Protein AF-A0A967IDU9-F1 (afdb_monomer_lite)

Secondary structure (DSSP, 8-state):
------HHHHHHHHHHHHHHHHTTPBEEEEEE-HHHHHHHHHHTT-HHHHHHHHHS-S-PPEEEEEETTEEEE------SBGGGG-S-------

pLDDT: mean 93.25, std 6.38, range [55.22, 98.0]

Sequence (94 aa):
YDPGFSPEDLEAIEAEMAKIVEEALPVSRTVKGREEAIAMFRDMGEEYKAQIIEDIPGDEELSLYGQGDWIDLCRGPHVPNTSHLGAFKLTKLS

Radius of gyration: 15.63 Å; chains: 1; bounding box: 34×30×35 Å

Structure (mmCIF, N/CA/C/O backbone):
data_AF-A0A967IDU9-F1
#
_entry.id   AF-A0A967IDU9-F1
#
loop_
_atom_site.group_PDB
_atom_site.id
_atom_site.type_symbol
_atom_site.label_atom_id
_atom_site.label_alt_id
_atom_site.label_comp_id
_atom_site.label_asym_id
_atom_site.label_entity_id
_atom_site.label_seq_id
_atom_site.pdbx_PDB_ins_code
_atom_site.Cartn_x
_atom_site.Cartn_y
_atom_site.Cartn_z
_atom_site.occupancy
_atom_site.B_iso_or_equiv
_atom_site.auth_seq_id
_atom_site.auth_comp_id
_atom_site.auth_asym_id
_atom_site.auth_atom_id
_atom_site.pdbx_PDB_model_num
ATOM 1 N N . TYR A 1 1 ? -16.827 17.018 -9.214 1.00 55.22 1 TYR A N 1
ATOM 2 C CA . TYR A 1 1 ? -16.296 15.786 -8.620 1.00 55.22 1 TYR A CA 1
ATOM 3 C C . TYR A 1 1 ? -17.430 15.140 -7.856 1.00 55.22 1 TYR A C 1
ATOM 5 O O . TYR A 1 1 ? -18.187 15.881 -7.233 1.00 55.22 1 TYR A O 1
ATOM 13 N N . ASP A 1 2 ? -17.568 13.814 -7.958 1.00 60.44 2 ASP A N 1
ATOM 14 C CA . ASP A 1 2 ? -18.251 13.008 -6.930 1.00 60.44 2 ASP A CA 1
ATOM 15 C C . ASP A 1 2 ? -17.774 13.475 -5.543 1.00 60.44 2 ASP A C 1
ATOM 17 O O . ASP A 1 2 ? -16.661 14.019 -5.466 1.00 60.44 2 ASP A O 1
ATOM 21 N N . PRO A 1 3 ? -18.567 13.350 -4.464 1.00 76.75 3 PRO A N 1
ATOM 22 C CA . PRO A 1 3 ? -18.073 13.729 -3.151 1.00 76.75 3 PRO A CA 1
ATOM 23 C C . PRO A 1 3 ? -16.770 12.957 -2.926 1.00 76.75 3 PRO A C 1
ATOM 25 O O . PRO A 1 3 ? -16.744 11.731 -3.006 1.00 76.75 3 PRO A O 1
ATOM 28 N N . GLY A 1 4 ? -15.661 13.689 -2.774 1.00 87.12 4 GLY A N 1
ATOM 29 C CA . GLY A 1 4 ? -14.396 13.080 -2.385 1.00 87.12 4 GLY A CA 1
ATOM 30 C C . GLY A 1 4 ? -14.555 12.407 -1.024 1.00 87.12 4 GLY A C 1
ATOM 31 O O . GLY A 1 4 ? -15.618 12.495 -0.408 1.00 87.12 4 GLY A O 1
ATOM 32 N N . PHE A 1 5 ? -13.493 11.776 -0.531 1.00 91.94 5 PHE A N 1
ATOM 33 C CA . PHE A 1 5 ? -13.535 11.180 0.800 1.00 91.94 5 PHE A CA 1
ATOM 34 C C . PHE A 1 5 ? -14.045 12.176 1.851 1.00 91.94 5 PHE A C 1
ATOM 36 O O . PHE A 1 5 ? -13.741 13.373 1.802 1.00 91.94 5 PHE A O 1
ATOM 43 N N . SER A 1 6 ? -14.823 11.672 2.800 1.00 92.50 6 SER A N 1
ATOM 44 C CA . SER A 1 6 ? -15.278 12.409 3.970 1.00 92.50 6 SER A CA 1
ATOM 45 C C . SER A 1 6 ? -14.503 11.979 5.226 1.00 92.50 6 SER A C 1
ATOM 47 O O . SER A 1 6 ? -13.771 10.984 5.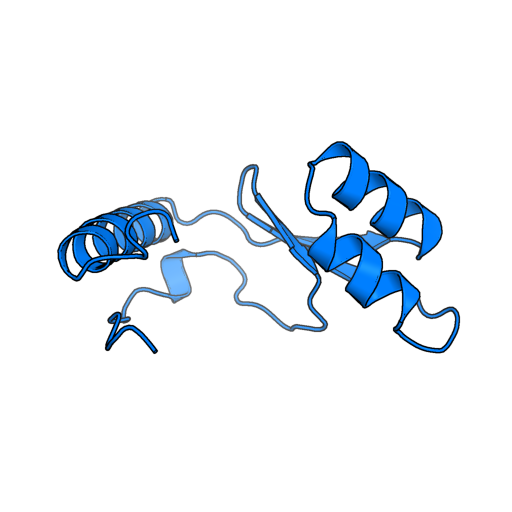213 1.00 92.50 6 SER A O 1
ATOM 49 N N . PRO A 1 7 ? -14.621 12.718 6.344 1.00 92.56 7 PRO A N 1
ATOM 50 C CA . PRO A 1 7 ? -14.099 12.261 7.630 1.00 92.56 7 PRO A CA 1
ATOM 51 C C . PRO A 1 7 ? -14.660 10.895 8.058 1.00 92.56 7 PRO A C 1
ATOM 53 O O . PRO A 1 7 ? -13.928 10.092 8.629 1.00 92.56 7 PRO A O 1
ATOM 56 N N . GLU A 1 8 ? -15.924 10.607 7.746 1.00 93.56 8 GLU A N 1
ATOM 57 C CA . GLU A 1 8 ? -16.570 9.325 8.045 1.00 93.56 8 GLU A CA 1
ATOM 58 C C . GLU A 1 8 ? -15.966 8.170 7.230 1.00 93.56 8 GLU A C 1
ATOM 60 O O . GLU A 1 8 ? -15.790 7.073 7.763 1.00 93.56 8 GLU A O 1
ATOM 65 N N . ASP A 1 9 ? -15.572 8.414 5.973 1.00 95.25 9 ASP A N 1
ATOM 66 C CA . ASP A 1 9 ? -14.846 7.415 5.180 1.00 95.25 9 ASP A CA 1
ATOM 67 C C . ASP A 1 9 ? -13.498 7.074 5.822 1.00 95.25 9 ASP A C 1
ATOM 69 O O . ASP A 1 9 ? -13.110 5.908 5.862 1.00 95.25 9 ASP A O 1
ATOM 73 N N . LEU A 1 10 ? -12.789 8.065 6.379 1.00 95.56 10 LEU A N 1
ATOM 74 C CA . LEU A 1 10 ? -11.541 7.808 7.101 1.00 95.56 10 LEU A CA 1
ATOM 75 C C . LEU A 1 10 ? -11.762 6.932 8.340 1.00 95.56 10 LEU A C 1
ATOM 77 O O . LEU A 1 10 ? -10.947 6.051 8.601 1.00 95.56 10 LEU A O 1
ATOM 81 N N . GLU A 1 11 ? -12.848 7.132 9.089 1.00 96.06 11 GLU A N 1
ATOM 82 C CA . GLU A 1 11 ? -13.177 6.269 10.232 1.00 96.06 11 GLU A CA 1
ATOM 83 C C . GLU A 1 11 ? -13.467 4.828 9.790 1.00 96.06 11 GLU A C 1
ATOM 85 O O . GLU A 1 11 ? -12.982 3.880 10.412 1.00 96.06 11 GLU A O 1
ATOM 90 N N . ALA A 1 12 ? -14.203 4.652 8.687 1.00 97.44 12 ALA A N 1
ATOM 91 C CA . ALA A 1 12 ? -14.491 3.336 8.123 1.00 97.44 12 ALA A CA 1
ATOM 92 C C . ALA A 1 12 ? -13.221 2.632 7.613 1.00 97.44 12 ALA A C 1
ATOM 94 O O . ALA A 1 12 ? -13.022 1.447 7.886 1.00 97.44 12 ALA A O 1
ATOM 95 N N . ILE A 1 13 ? -12.340 3.363 6.923 1.00 97.31 13 ILE A N 1
ATOM 96 C CA . ILE A 1 13 ? -11.056 2.848 6.432 1.00 97.31 13 ILE A CA 1
ATOM 97 C C . ILE A 1 13 ? -10.152 2.464 7.607 1.00 97.31 13 ILE A C 1
ATOM 99 O O . ILE A 1 13 ? -9.589 1.374 7.605 1.00 97.31 13 ILE A O 1
ATOM 103 N N . GLU A 1 14 ? -10.032 3.312 8.634 1.00 97.62 14 GLU A N 1
ATOM 104 C CA . GLU A 1 14 ? -9.207 3.018 9.812 1.00 97.62 14 GLU A CA 1
ATOM 105 C C . GLU A 1 14 ? -9.703 1.769 10.556 1.00 97.62 14 GLU A C 1
ATOM 107 O O . GLU A 1 14 ? -8.897 0.927 10.959 1.00 97.62 14 GLU A O 1
ATOM 112 N N . ALA A 1 15 ? -11.024 1.608 10.686 1.00 98.00 15 ALA A N 1
ATOM 113 C CA . ALA A 1 15 ? -11.616 0.416 11.281 1.00 98.00 15 ALA A CA 1
ATOM 114 C C . ALA A 1 15 ? -11.317 -0.851 10.463 1.00 98.00 15 ALA A C 1
ATOM 116 O O . ALA A 1 15 ? -11.029 -1.897 11.043 1.00 98.00 15 ALA A O 1
ATOM 117 N N . GLU A 1 16 ? -11.358 -0.773 9.131 1.00 97.50 16 GLU A N 1
ATOM 118 C CA . GLU A 1 16 ? -11.023 -1.905 8.263 1.00 97.50 16 GLU A CA 1
ATOM 119 C C . GLU A 1 16 ? -9.530 -2.250 8.316 1.00 97.50 16 GLU A C 1
ATOM 121 O O . GLU A 1 16 ? -9.167 -3.417 8.460 1.00 97.50 16 GLU A O 1
ATOM 126 N N . MET A 1 17 ? -8.655 -1.240 8.320 1.00 97.56 17 MET A N 1
ATOM 127 C CA . MET A 1 17 ? -7.218 -1.430 8.532 1.00 97.56 17 MET A CA 1
ATOM 128 C C . MET A 1 17 ? -6.943 -2.161 9.852 1.00 97.56 17 MET A C 1
ATOM 130 O O . MET A 1 17 ? -6.103 -3.058 9.889 1.00 97.56 17 MET A O 1
ATOM 134 N N . ALA A 1 18 ? -7.665 -1.825 10.928 1.00 97.75 18 ALA A N 1
ATOM 135 C CA . ALA A 1 18 ? -7.482 -2.465 12.229 1.00 97.75 18 ALA A CA 1
ATOM 136 C C . ALA A 1 18 ? -7.895 -3.944 12.202 1.00 97.75 18 ALA A C 1
ATOM 138 O O . ALA A 1 18 ? -7.189 -4.779 12.760 1.00 97.75 18 ALA A O 1
ATOM 139 N N . LYS A 1 19 ? -8.981 -4.298 11.498 1.00 97.56 19 LYS A N 1
ATOM 140 C CA . LYS A 1 19 ? -9.370 -5.708 11.312 1.00 97.56 19 LYS A CA 1
ATOM 141 C C . LYS A 1 19 ? -8.281 -6.503 10.591 1.00 97.56 19 LYS A C 1
ATOM 143 O O . LYS A 1 19 ? -7.910 -7.575 11.053 1.00 97.56 19 LYS A O 1
ATOM 148 N N . ILE A 1 20 ? -7.713 -5.947 9.520 1.00 97.25 20 ILE A N 1
ATOM 149 C CA . ILE A 1 20 ? -6.643 -6.593 8.740 1.00 97.25 20 ILE A CA 1
ATOM 150 C C . ILE A 1 20 ? -5.372 -6.812 9.582 1.00 97.25 20 ILE A C 1
ATOM 152 O O . ILE A 1 20 ? -4.646 -7.792 9.390 1.00 97.25 20 ILE A O 1
ATOM 156 N N . VAL A 1 21 ? -5.075 -5.913 10.524 1.00 97.50 21 VAL A N 1
ATOM 157 C CA . VAL A 1 21 ? -3.966 -6.093 11.476 1.00 97.50 21 VAL A CA 1
ATOM 158 C C . VAL A 1 21 ? -4.205 -7.308 12.377 1.00 97.50 21 VAL A C 1
ATOM 160 O O . VAL A 1 21 ? -3.289 -8.113 12.552 1.00 97.50 21 VAL A O 1
ATOM 163 N N . GLU A 1 22 ? -5.425 -7.479 12.891 1.00 97.38 22 GLU A N 1
ATOM 164 C CA . GLU A 1 22 ? -5.800 -8.622 13.740 1.00 97.38 22 GLU A CA 1
ATOM 165 C C . GLU A 1 22 ? -5.786 -9.962 12.984 1.00 97.38 22 GLU A C 1
ATOM 167 O O . GLU A 1 22 ? -5.523 -11.007 13.579 1.00 97.38 22 GLU A O 1
ATOM 172 N N . GLU A 1 23 ? -6.002 -9.953 11.666 1.00 97.19 23 GLU A N 1
ATOM 173 C CA . GLU A 1 23 ? -5.893 -11.151 10.818 1.00 97.19 23 GLU A CA 1
ATOM 174 C C . GLU A 1 23 ? -4.454 -11.670 10.662 1.00 97.19 23 GLU A C 1
ATOM 176 O O . GLU A 1 23 ? -4.255 -12.815 10.251 1.00 97.19 23 GLU A O 1
ATOM 181 N N . ALA A 1 24 ? -3.444 -10.855 10.993 1.00 97.19 24 ALA A N 1
ATOM 182 C CA . ALA A 1 24 ? -2.024 -11.206 10.912 1.00 97.19 24 ALA A CA 1
ATOM 183 C C . ALA A 1 24 ? -1.602 -11.792 9.544 1.00 97.19 24 ALA A C 1
ATOM 185 O O . ALA A 1 24 ? -0.785 -12.717 9.472 1.00 97.19 24 ALA A O 1
ATOM 186 N N . LEU A 1 25 ? -2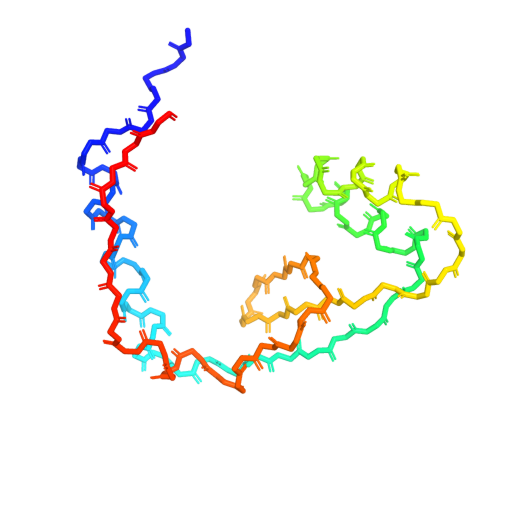.143 -11.241 8.452 1.00 97.62 25 LEU A N 1
ATOM 187 C CA . LEU A 1 25 ? -1.898 -11.711 7.090 1.00 97.62 25 LEU A CA 1
ATOM 188 C C . LEU A 1 25 ? -0.400 -11.663 6.748 1.00 97.62 25 LEU A C 1
ATOM 190 O O . LEU A 1 25 ? 0.244 -10.630 6.968 1.00 97.62 25 LEU A O 1
ATOM 194 N N . PRO A 1 26 ? 0.176 -12.744 6.189 1.00 97.75 26 PRO A N 1
ATOM 195 C CA . PRO A 1 26 ? 1.568 -12.748 5.767 1.00 97.75 26 PRO A CA 1
ATOM 196 C C . PRO A 1 26 ? 1.768 -11.790 4.592 1.00 97.75 26 PRO A C 1
ATOM 198 O O . PRO A 1 26 ? 0.990 -11.794 3.637 1.00 97.75 26 PRO A O 1
ATOM 201 N N . VAL A 1 27 ? 2.848 -11.013 4.639 1.00 97.88 27 VAL A N 1
ATOM 202 C CA . VAL A 1 27 ? 3.264 -10.170 3.518 1.00 97.88 27 VAL A CA 1
ATOM 203 C C . VAL A 1 27 ? 4.314 -10.930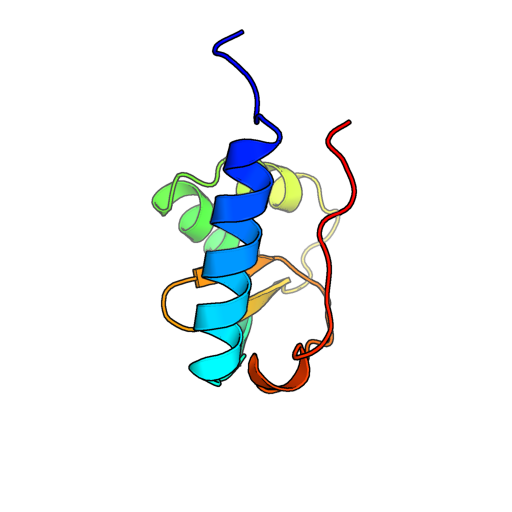 2.718 1.00 97.88 27 VAL A C 1
ATOM 205 O O . VAL A 1 27 ? 5.374 -11.288 3.235 1.00 97.88 27 VAL A O 1
ATOM 20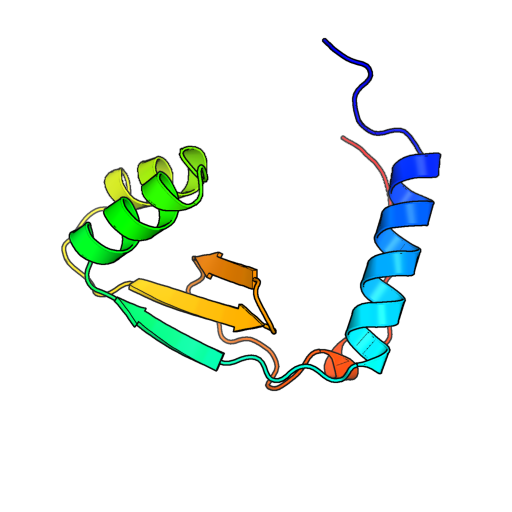8 N N . SER A 1 28 ? 4.030 -11.181 1.443 1.00 96.31 28 SER A N 1
ATOM 209 C CA . SER A 1 28 ? 4.929 -11.916 0.551 1.00 96.31 28 SER A CA 1
ATOM 210 C C . SER A 1 28 ? 5.538 -10.995 -0.498 1.00 96.31 28 SER A C 1
ATOM 212 O O . SER A 1 28 ? 4.853 -10.159 -1.083 1.00 96.31 28 SER A O 1
ATOM 214 N N . ARG A 1 29 ? 6.844 -11.151 -0.739 1.00 96.25 29 ARG A N 1
ATOM 215 C CA . ARG A 1 29 ? 7.549 -10.459 -1.820 1.00 96.25 29 ARG A CA 1
ATOM 216 C C . ARG A 1 29 ? 7.601 -11.365 -3.039 1.00 96.25 29 ARG A C 1
ATOM 218 O O . ARG A 1 29 ? 8.144 -12.465 -2.963 1.00 96.25 29 ARG A O 1
ATOM 225 N N . THR A 1 30 ? 7.114 -10.869 -4.166 1.00 94.75 30 THR A N 1
ATOM 226 C CA . THR A 1 30 ? 7.308 -11.491 -5.478 1.00 94.75 30 THR A CA 1
ATOM 227 C C . THR A 1 30 ? 8.093 -10.552 -6.382 1.00 94.75 30 THR A C 1
ATOM 229 O O . THR A 1 30 ? 8.180 -9.350 -6.129 1.00 94.75 30 THR A O 1
ATOM 232 N N . VAL A 1 31 ? 8.738 -11.115 -7.396 1.00 95.00 31 VAL A N 1
ATOM 233 C CA . VAL A 1 31 ? 9.494 -10.364 -8.397 1.00 95.00 31 VAL A CA 1
ATOM 234 C C . VAL A 1 31 ? 8.897 -10.703 -9.752 1.00 95.00 31 VAL A C 1
ATOM 236 O O . VAL A 1 31 ? 8.652 -11.878 -10.028 1.00 95.00 31 VAL A O 1
ATOM 239 N N . LYS A 1 32 ? 8.608 -9.678 -10.553 1.00 93.25 32 LYS A N 1
ATOM 240 C CA . LYS A 1 32 ? 8.037 -9.823 -11.892 1.00 93.25 32 LYS A CA 1
ATOM 241 C C . LYS A 1 32 ? 8.817 -9.004 -12.905 1.00 93.25 32 LYS A C 1
ATOM 243 O O . LYS A 1 32 ? 9.359 -7.941 -12.588 1.00 93.25 32 LYS A O 1
ATOM 248 N N . GLY A 1 33 ? 8.821 -9.495 -14.141 1.00 94.25 33 GLY A N 1
ATOM 249 C CA . GLY A 1 33 ? 9.265 -8.708 -15.282 1.00 94.25 33 GLY A CA 1
ATOM 250 C C . GLY A 1 33 ? 8.334 -7.517 -15.511 1.00 94.25 33 GLY A C 1
ATOM 251 O O . GLY A 1 33 ? 7.155 -7.549 -15.159 1.00 94.25 33 GLY A O 1
ATOM 252 N N . ARG A 1 34 ? 8.863 -6.463 -16.130 1.00 92.94 34 ARG A N 1
ATOM 253 C CA . ARG A 1 34 ? 8.134 -5.221 -16.422 1.00 92.94 34 ARG A CA 1
ATOM 254 C C . ARG A 1 34 ? 6.830 -5.456 -17.188 1.00 92.94 34 ARG A C 1
ATOM 256 O O . ARG A 1 34 ? 5.777 -5.024 -16.735 1.00 92.94 34 ARG A O 1
ATOM 263 N N . GLU A 1 35 ? 6.895 -6.158 -18.319 1.00 93.38 35 GLU A N 1
ATOM 264 C CA . GLU A 1 35 ? 5.719 -6.425 -19.162 1.00 93.38 35 GLU A CA 1
ATOM 265 C C . GLU A 1 35 ? 4.661 -7.256 -18.426 1.00 93.38 35 GLU A C 1
ATOM 267 O O . GLU A 1 35 ? 3.470 -6.965 -18.512 1.00 93.38 35 GLU A O 1
ATOM 272 N N . GLU A 1 36 ? 5.101 -8.245 -17.642 1.00 94.25 36 GLU A N 1
ATOM 273 C CA . GLU A 1 36 ? 4.217 -9.080 -16.826 1.00 94.25 36 GLU A CA 1
ATOM 274 C C . GLU A 1 36 ? 3.510 -8.253 -15.742 1.00 94.25 36 GLU A C 1
ATOM 276 O O . GLU A 1 36 ? 2.304 -8.390 -15.548 1.00 94.25 36 GLU A O 1
ATOM 281 N N . ALA A 1 37 ? 4.237 -7.366 -15.056 1.00 94.00 37 ALA A N 1
ATOM 282 C CA . ALA A 1 37 ? 3.667 -6.496 -14.032 1.00 94.00 37 ALA A CA 1
ATOM 283 C C . ALA A 1 37 ? 2.676 -5.478 -14.625 1.00 94.00 37 ALA A C 1
ATOM 285 O O . ALA A 1 37 ? 1.624 -5.246 -14.032 1.00 94.00 37 ALA A O 1
ATOM 286 N N . ILE A 1 38 ? 2.975 -4.912 -15.802 1.00 94.44 38 ILE A N 1
ATOM 287 C CA . ILE A 1 38 ? 2.065 -4.009 -16.525 1.00 94.44 38 ILE A CA 1
ATOM 288 C C . ILE A 1 38 ? 0.767 -4.736 -16.886 1.00 94.44 38 ILE A C 1
ATOM 290 O O . ILE A 1 38 ? -0.313 -4.225 -16.595 1.00 94.44 38 ILE A O 1
ATOM 294 N N . ALA A 1 39 ? 0.862 -5.922 -17.498 1.00 95.81 39 ALA A N 1
ATOM 295 C CA . ALA A 1 39 ? -0.310 -6.712 -17.869 1.00 95.81 39 ALA A CA 1
ATOM 296 C C . ALA A 1 39 ? -1.154 -7.069 -16.637 1.00 95.81 39 ALA A C 1
ATOM 298 O O . ALA A 1 39 ? -2.358 -6.841 -16.634 1.00 95.81 39 ALA A O 1
ATOM 299 N N . MET A 1 40 ? -0.509 -7.518 -15.556 1.00 94.94 40 MET A N 1
ATOM 300 C CA . MET A 1 40 ? -1.179 -7.854 -14.299 1.00 94.94 40 MET A CA 1
ATOM 301 C C . MET A 1 40 ? -1.962 -6.667 -13.718 1.00 94.94 40 MET A C 1
ATOM 303 O O . MET A 1 40 ? -3.131 -6.823 -13.378 1.00 94.94 40 MET A O 1
ATOM 307 N N . PHE A 1 41 ? -1.352 -5.479 -13.608 1.00 95.62 41 PHE A N 1
ATOM 308 C CA . PHE A 1 41 ? -2.055 -4.313 -13.061 1.00 95.62 41 PHE A CA 1
ATOM 309 C C . PHE A 1 41 ? -3.178 -3.819 -13.982 1.00 95.62 41 PHE A C 1
ATOM 311 O O . PHE A 1 41 ? -4.230 -3.435 -13.479 1.00 95.62 41 PHE A O 1
ATOM 318 N N . ARG A 1 42 ? -3.018 -3.896 -15.309 1.00 95.62 42 ARG A N 1
ATOM 319 C CA . ARG A 1 42 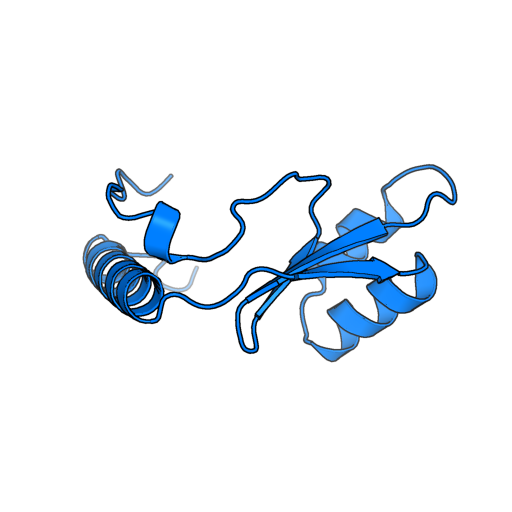? -4.105 -3.591 -16.258 1.00 95.62 42 ARG A CA 1
ATOM 320 C C . ARG A 1 42 ? -5.280 -4.556 -16.127 1.00 95.62 42 ARG A C 1
ATOM 322 O O . ARG A 1 42 ? -6.420 -4.112 -16.047 1.00 95.62 42 ARG A O 1
ATOM 329 N N . ASP A 1 43 ? -5.009 -5.854 -16.019 1.00 95.81 43 ASP A N 1
ATOM 330 C CA . ASP A 1 43 ? -6.047 -6.876 -15.836 1.00 95.81 43 ASP A CA 1
ATOM 331 C C . ASP A 1 43 ? -6.807 -6.699 -14.508 1.00 95.81 43 ASP A C 1
ATOM 333 O O . ASP A 1 43 ? -7.990 -7.029 -14.413 1.00 95.81 43 ASP A O 1
ATOM 337 N N . MET A 1 44 ? -6.152 -6.125 -13.492 1.00 94.25 44 MET A N 1
ATOM 338 C CA . MET A 1 44 ? -6.768 -5.737 -12.217 1.00 94.25 44 MET A CA 1
ATOM 339 C C . MET A 1 44 ? -7.533 -4.399 -12.272 1.00 94.25 44 MET A C 1
ATOM 341 O O . MET A 1 44 ? -8.202 -4.049 -11.302 1.00 94.25 44 MET A O 1
ATOM 345 N N . GLY A 1 45 ? -7.440 -3.640 -13.369 1.00 94.94 45 GLY A N 1
ATOM 346 C CA . GLY A 1 45 ? -8.007 -2.291 -13.499 1.00 94.94 45 GLY A CA 1
ATOM 347 C C . GLY A 1 45 ? -7.165 -1.172 -12.863 1.00 94.94 45 GLY A C 1
ATOM 348 O O . GLY A 1 45 ? -7.613 -0.030 -12.780 1.00 94.94 45 GLY A O 1
ATOM 349 N N . GLU A 1 46 ? -5.936 -1.468 -12.437 1.00 94.50 46 GLU A N 1
ATOM 350 C CA . GLU A 1 46 ? -4.981 -0.554 -11.795 1.00 94.50 46 GLU A CA 1
ATOM 351 C C . GLU A 1 46 ? -4.130 0.201 -12.839 1.00 94.50 46 GLU A C 1
ATOM 353 O O . GLU A 1 46 ? -2.896 0.150 -12.840 1.00 94.50 46 GLU A O 1
ATOM 358 N N . GLU A 1 47 ? -4.790 0.930 -13.746 1.00 94.75 47 GLU A N 1
ATOM 359 C CA . GLU A 1 47 ? -4.135 1.640 -14.862 1.00 94.75 47 GLU A CA 1
ATOM 360 C C . GLU A 1 47 ? -3.041 2.612 -14.404 1.00 94.75 47 GLU A C 1
ATOM 362 O O . GLU A 1 47 ? -2.004 2.752 -15.052 1.00 94.75 47 GLU A O 1
ATOM 367 N N . TYR A 1 48 ? -3.237 3.261 -13.255 1.00 94.12 48 TYR A N 1
ATOM 368 C CA . TYR A 1 48 ? -2.260 4.203 -12.717 1.00 94.12 48 TYR A CA 1
ATOM 369 C C . TYR A 1 48 ? -0.947 3.512 -12.321 1.00 94.12 48 TYR A C 1
ATOM 371 O O . TYR A 1 48 ? 0.136 4.031 -12.591 1.00 94.12 48 TYR A O 1
ATOM 379 N N . LYS A 1 49 ? -1.014 2.305 -11.742 1.00 93.00 49 LYS A N 1
ATOM 380 C CA . LYS A 1 49 ? 0.188 1.528 -11.400 1.00 93.00 49 LYS A CA 1
ATOM 381 C C . LYS A 1 49 ? 0.895 1.026 -12.656 1.00 93.00 49 LYS A C 1
ATOM 383 O O . LYS A 1 49 ? 2.122 1.056 -12.706 1.00 93.00 49 LYS A O 1
ATOM 388 N N . ALA A 1 50 ? 0.141 0.627 -13.680 1.00 94.44 50 ALA A N 1
ATOM 389 C CA . ALA A 1 50 ? 0.703 0.235 -14.970 1.00 94.44 50 ALA A CA 1
ATOM 390 C C . ALA A 1 50 ? 1.473 1.391 -15.638 1.00 94.44 50 ALA A C 1
ATOM 392 O O . ALA A 1 50 ? 2.606 1.191 -16.072 1.00 94.44 50 ALA A O 1
ATOM 393 N N . GLN A 1 51 ? 0.908 2.604 -15.641 1.00 93.94 51 GLN A N 1
ATOM 394 C CA . GLN A 1 51 ? 1.569 3.804 -16.174 1.00 93.94 51 GLN A CA 1
ATOM 395 C C . GLN A 1 51 ? 2.839 4.161 -15.397 1.00 93.94 51 GLN A C 1
ATOM 397 O O . GLN A 1 51 ? 3.880 4.402 -16.003 1.00 93.94 51 GLN A O 1
ATOM 402 N N . ILE A 1 52 ? 2.791 4.116 -14.056 1.00 92.06 52 ILE A N 1
ATOM 403 C CA . ILE A 1 52 ? 3.988 4.318 -13.224 1.00 92.06 52 ILE A CA 1
ATOM 404 C C . ILE A 1 52 ? 5.091 3.356 -13.646 1.00 92.06 52 ILE A C 1
ATOM 406 O O . ILE A 1 52 ? 6.242 3.767 -13.756 1.00 92.06 52 ILE A O 1
ATOM 410 N N . ILE A 1 53 ? 4.756 2.084 -13.874 1.00 91.50 53 ILE A N 1
ATOM 411 C CA . ILE A 1 53 ? 5.744 1.109 -14.315 1.00 91.50 53 ILE A CA 1
ATOM 412 C C . ILE A 1 53 ? 6.328 1.535 -15.654 1.00 91.50 53 ILE A C 1
ATOM 414 O O . ILE A 1 53 ? 7.545 1.638 -15.733 1.00 91.50 53 ILE A O 1
ATOM 418 N N . GLU A 1 54 ? 5.508 1.822 -16.666 1.00 92.06 54 GLU A N 1
ATOM 419 C CA . GLU A 1 54 ? 5.958 2.256 -18.000 1.00 92.06 54 GLU A CA 1
ATOM 420 C C . GLU A 1 54 ? 6.929 3.448 -17.953 1.00 92.06 54 GLU A C 1
ATOM 422 O O . GLU A 1 54 ? 7.913 3.455 -18.693 1.00 92.06 54 GLU A O 1
ATOM 427 N N . ASP A 1 55 ? 6.722 4.381 -17.021 1.00 92.31 55 ASP A N 1
ATOM 428 C CA . ASP A 1 55 ? 7.567 5.565 -16.839 1.00 92.31 55 ASP A CA 1
ATOM 429 C C . ASP A 1 55 ? 8.881 5.299 -16.077 1.00 92.31 55 ASP A C 1
ATOM 431 O O . ASP A 1 55 ? 9.803 6.121 -16.121 1.00 92.31 55 ASP A O 1
ATOM 435 N N . ILE A 1 56 ? 9.013 4.168 -15.369 1.00 87.12 56 ILE A N 1
ATOM 436 C CA . ILE A 1 56 ? 10.271 3.813 -14.695 1.00 87.12 56 ILE A CA 1
ATOM 437 C C . ILE A 1 56 ? 11.332 3.516 -15.765 1.00 87.12 56 ILE A C 1
ATOM 439 O O . ILE A 1 56 ? 11.145 2.587 -16.549 1.00 87.12 56 ILE A O 1
ATOM 443 N N . PRO A 1 57 ? 12.485 4.203 -15.776 1.00 87.38 57 PRO A N 1
ATOM 444 C CA . PRO A 1 57 ? 13.547 3.917 -16.733 1.00 87.38 57 PRO A CA 1
ATOM 445 C C . PRO A 1 57 ? 14.248 2.581 -16.436 1.00 87.38 57 PRO A C 1
ATOM 447 O O . PRO A 1 57 ? 14.422 2.201 -15.278 1.00 87.38 57 PRO A O 1
ATOM 450 N N . GLY A 1 58 ? 14.722 1.914 -17.490 1.00 85.50 58 GLY A N 1
ATOM 451 C CA . GLY A 1 58 ? 15.516 0.682 -17.412 1.00 85.50 58 GLY A CA 1
ATOM 452 C C . GLY A 1 58 ? 14.689 -0.606 -17.398 1.00 85.50 58 GLY A C 1
ATOM 453 O O . GLY A 1 58 ? 13.464 -0.578 -17.376 1.00 85.50 58 GLY A O 1
ATOM 454 N N . ASP A 1 59 ? 15.373 -1.747 -17.370 1.00 82.94 59 ASP A N 1
ATOM 455 C CA . ASP A 1 59 ? 14.760 -3.079 -17.528 1.00 82.94 59 ASP A CA 1
ATOM 456 C C . ASP A 1 59 ? 14.877 -3.937 -16.259 1.00 82.94 59 ASP A C 1
ATOM 458 O O . ASP A 1 59 ? 14.873 -5.166 -16.311 1.00 82.94 59 ASP A O 1
ATOM 462 N N . GLU A 1 60 ? 15.030 -3.286 -15.105 1.00 85.12 60 GLU A N 1
ATOM 463 C CA . GLU A 1 60 ? 15.139 -3.972 -13.820 1.00 85.12 60 GLU A CA 1
ATOM 464 C C . GLU A 1 60 ? 13.843 -4.712 -13.470 1.00 85.12 60 GLU A C 1
ATOM 466 O O . GLU A 1 60 ? 12.734 -4.247 -13.752 1.00 85.12 60 GLU A O 1
ATOM 471 N N . GLU A 1 61 ? 13.990 -5.862 -12.810 1.00 89.38 61 GLU A N 1
ATOM 472 C CA . GLU A 1 61 ? 12.847 -6.583 -12.266 1.00 89.38 61 GLU A CA 1
ATOM 473 C C . GLU A 1 61 ? 12.165 -5.774 -11.157 1.00 89.38 61 GLU A C 1
ATOM 475 O O . GLU A 1 61 ? 12.808 -5.113 -10.334 1.00 89.38 61 GLU A O 1
ATOM 480 N N . LEU A 1 62 ? 10.838 -5.866 -11.105 1.00 92.88 62 LEU A N 1
ATOM 481 C CA . LEU A 1 62 ? 10.018 -5.108 -10.173 1.00 92.88 62 LEU A CA 1
ATOM 482 C C . LEU A 1 62 ? 9.610 -5.996 -9.008 1.00 92.88 62 LEU A C 1
ATOM 484 O O . LEU A 1 62 ? 9.118 -7.110 -9.196 1.00 92.88 62 LEU A O 1
ATOM 488 N N . SER A 1 63 ? 9.789 -5.490 -7.790 1.00 94.44 63 SER A N 1
ATOM 489 C CA . SER A 1 63 ? 9.259 -6.149 -6.605 1.00 94.44 63 SER A CA 1
ATOM 490 C C . SER A 1 63 ? 7.822 -5.736 -6.336 1.00 94.44 63 SER A C 1
ATOM 492 O O . SER A 1 63 ? 7.471 -4.557 -6.379 1.00 94.44 63 SER A O 1
ATOM 494 N N . LEU A 1 64 ? 7.018 -6.736 -6.006 1.00 95.06 64 LEU A N 1
ATOM 495 C CA . LEU A 1 64 ? 5.633 -6.590 -5.603 1.00 95.06 64 LEU A CA 1
ATOM 496 C C . LEU A 1 64 ? 5.456 -7.182 -4.209 1.00 95.06 64 LEU A C 1
ATOM 498 O O . LEU A 1 64 ? 6.080 -8.195 -3.876 1.00 95.06 64 LEU A O 1
ATOM 502 N N . TYR A 1 65 ? 4.599 -6.559 -3.411 1.00 97.00 65 TYR A N 1
ATOM 503 C CA . TYR A 1 65 ? 4.262 -7.017 -2.069 1.00 97.00 65 TYR A CA 1
ATOM 504 C C . TYR A 1 65 ? 2.777 -7.336 -2.003 1.00 97.00 65 TYR A C 1
ATOM 506 O O . TYR A 1 65 ? 1.951 -6.489 -2.333 1.00 97.00 65 TYR A O 1
ATOM 514 N N . GLY A 1 66 ? 2.452 -8.564 -1.606 1.00 95.81 66 GLY A N 1
ATOM 515 C CA . GLY A 1 66 ? 1.075 -9.029 -1.475 1.00 95.81 66 GLY A CA 1
ATOM 516 C C . GLY A 1 66 ? 0.701 -9.359 -0.035 1.00 95.81 66 GLY A C 1
ATOM 517 O O . GLY A 1 66 ? 1.536 -9.886 0.702 1.00 95.81 66 GLY A O 1
ATOM 518 N N . GLN A 1 67 ? -0.550 -9.084 0.333 1.00 95.81 67 GLN A N 1
ATOM 519 C CA . GLN A 1 67 ? -1.193 -9.499 1.583 1.00 95.81 67 GLN A CA 1
ATOM 520 C C . GLN A 1 67 ? -2.622 -9.974 1.290 1.00 95.81 67 GLN A C 1
ATOM 522 O O . GLN A 1 67 ? -3.448 -9.210 0.793 1.00 95.81 67 GLN A O 1
ATOM 527 N N . GLY A 1 68 ? -2.913 -11.244 1.586 1.00 92.31 68 GLY A N 1
ATOM 528 C CA . GLY A 1 68 ? -4.179 -11.861 1.179 1.00 92.31 68 GLY A CA 1
ATOM 529 C C . GLY A 1 68 ? -4.375 -11.761 -0.337 1.00 92.31 68 GLY A C 1
ATOM 530 O O . GLY A 1 68 ? -3.487 -12.141 -1.099 1.00 92.31 68 GLY A O 1
ATOM 531 N N . ASP A 1 69 ? -5.506 -11.194 -0.751 1.00 91.38 69 ASP A N 1
ATOM 532 C CA . ASP A 1 69 ? -5.868 -11.009 -2.163 1.00 91.38 69 ASP A CA 1
ATOM 533 C C . ASP A 1 69 ? -5.381 -9.670 -2.751 1.00 91.38 69 ASP A C 1
ATOM 535 O O . ASP A 1 69 ? -5.644 -9.359 -3.913 1.00 91.38 69 ASP A O 1
ATOM 539 N N . TRP A 1 70 ? -4.675 -8.856 -1.960 1.00 94.56 70 TRP A N 1
ATOM 540 C CA . TRP A 1 70 ? -4.186 -7.544 -2.374 1.00 94.56 70 TRP A CA 1
ATOM 541 C C . TRP A 1 70 ? -2.697 -7.575 -2.718 1.00 94.56 70 TRP A C 1
ATOM 543 O O . TRP A 1 70 ? -1.909 -8.232 -2.037 1.00 94.56 70 TRP A O 1
ATOM 553 N N . ILE A 1 71 ? -2.298 -6.828 -3.752 1.00 94.88 71 ILE A N 1
ATOM 554 C CA . ILE A 1 71 ? -0.909 -6.712 -4.209 1.00 94.88 71 ILE A CA 1
ATOM 555 C C . ILE A 1 71 ? -0.567 -5.274 -4.606 1.00 94.88 71 ILE A C 1
ATOM 557 O O . ILE A 1 71 ? -1.388 -4.546 -5.170 1.00 94.88 71 ILE A O 1
ATOM 561 N N . ASP A 1 72 ? 0.674 -4.872 -4.335 1.00 94.19 72 ASP A N 1
ATOM 562 C CA . ASP A 1 72 ? 1.153 -3.525 -4.622 1.00 94.19 72 ASP A CA 1
ATOM 563 C C . ASP A 1 72 ? 2.597 -3.472 -5.118 1.00 94.19 72 ASP A C 1
ATOM 565 O O . ASP A 1 72 ? 3.420 -4.34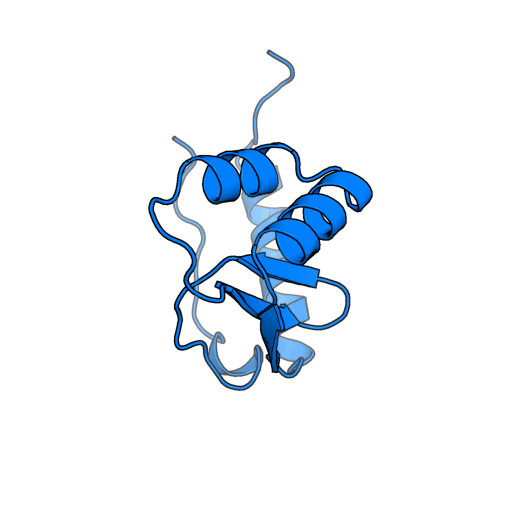4 -4.828 1.00 94.19 72 ASP A O 1
ATOM 569 N N . LEU A 1 73 ? 2.892 -2.421 -5.882 1.00 93.69 73 LEU A N 1
ATOM 570 C CA . LEU A 1 73 ? 4.202 -2.132 -6.445 1.00 93.69 73 LEU A CA 1
ATOM 571 C C . LEU A 1 73 ? 5.030 -1.332 -5.440 1.00 93.69 73 LEU A C 1
ATOM 573 O O . LEU A 1 73 ? 4.731 -0.177 -5.152 1.00 93.69 73 LEU A O 1
ATOM 577 N N . CYS A 1 74 ? 6.120 -1.915 -4.942 1.00 92.31 74 CYS A N 1
ATOM 578 C CA . CYS A 1 74 ? 7.017 -1.209 -4.033 1.00 92.31 74 CYS A CA 1
ATOM 579 C C . CYS A 1 74 ? 8.432 -1.788 -4.077 1.00 92.31 74 CYS A C 1
ATOM 581 O O . CYS A 1 74 ? 8.631 -2.978 -4.310 1.00 92.31 74 CYS A O 1
ATOM 583 N N . ARG A 1 75 ? 9.443 -0.963 -3.785 1.00 90.62 75 ARG A N 1
ATOM 584 C CA . ARG A 1 75 ? 10.830 -1.429 -3.587 1.00 90.62 75 ARG A CA 1
ATOM 585 C C . ARG A 1 75 ? 11.005 -2.149 -2.235 1.00 90.62 75 ARG A C 1
ATOM 587 O O . ARG A 1 75 ? 11.782 -3.098 -2.133 1.00 90.62 75 ARG A O 1
ATOM 594 N N . GLY A 1 76 ? 10.225 -1.761 -1.223 1.00 91.12 76 GLY A N 1
ATOM 595 C CA . GLY A 1 76 ? 10.297 -2.264 0.154 1.00 91.12 76 GLY A CA 1
ATOM 596 C C . GLY A 1 76 ? 11.590 -1.880 0.897 1.00 91.12 76 GLY A C 1
ATOM 597 O O . GLY A 1 76 ? 12.240 -0.907 0.507 1.00 91.12 76 GLY A O 1
ATOM 598 N N . PRO A 1 77 ? 11.980 -2.626 1.955 1.00 94.31 77 PRO A N 1
ATOM 599 C CA . PRO A 1 77 ? 11.314 -3.821 2.492 1.00 94.31 77 PRO A CA 1
ATOM 600 C C . PRO A 1 77 ? 9.992 -3.506 3.211 1.00 94.31 77 PRO A C 1
ATOM 602 O O . PRO A 1 77 ? 9.765 -2.378 3.640 1.00 94.31 77 PRO A O 1
ATOM 605 N N . HIS A 1 78 ? 9.146 -4.526 3.369 1.00 95.75 78 HIS A N 1
ATOM 606 C CA . HIS A 1 78 ? 7.929 -4.477 4.187 1.00 95.75 78 HIS A CA 1
ATOM 607 C C . HIS A 1 78 ? 8.058 -5.365 5.433 1.00 95.75 78 HIS A C 1
ATOM 609 O O . HIS A 1 78 ? 8.950 -6.212 5.525 1.00 95.75 78 HIS A O 1
ATOM 615 N N . VAL A 1 79 ? 7.157 -5.154 6.397 1.00 96.25 79 VAL A N 1
ATOM 616 C CA . VAL A 1 79 ? 6.968 -6.039 7.558 1.00 96.25 79 VAL A CA 1
ATOM 617 C C . VAL A 1 79 ? 6.610 -7.463 7.108 1.00 96.25 79 VAL A C 1
ATOM 619 O O . VAL A 1 79 ? 6.048 -7.620 6.029 1.00 96.25 79 VAL A O 1
ATOM 622 N N . PRO A 1 80 ? 6.901 -8.507 7.904 1.00 96.12 80 PRO A N 1
ATOM 623 C CA . PRO A 1 80 ? 6.637 -9.892 7.501 1.00 96.12 80 PRO A CA 1
ATOM 624 C C . PRO A 1 80 ? 5.150 -10.283 7.550 1.00 96.12 80 PRO A C 1
ATOM 626 O O . PRO A 1 80 ? 4.743 -11.220 6.867 1.00 96.12 80 PRO A O 1
ATOM 629 N N . ASN A 1 81 ? 4.334 -9.599 8.356 1.00 97.56 81 ASN A N 1
ATOM 630 C CA . ASN A 1 81 ? 2.879 -9.755 8.390 1.00 97.56 81 ASN A CA 1
ATOM 631 C C . ASN A 1 81 ? 2.206 -8.473 8.920 1.00 97.56 81 ASN A C 1
ATOM 633 O O . ASN A 1 81 ? 2.879 -7.610 9.495 1.00 97.56 81 ASN A O 1
ATOM 637 N N . THR A 1 82 ? 0.887 -8.361 8.750 1.00 97.31 82 THR A N 1
ATOM 638 C CA . THR A 1 82 ? 0.114 -7.154 9.098 1.00 97.31 82 THR A CA 1
ATOM 639 C C . THR A 1 82 ? 0.033 -6.866 10.601 1.00 97.31 82 THR A C 1
ATOM 641 O O . THR A 1 82 ? -0.082 -5.701 10.975 1.00 97.31 82 THR A O 1
ATOM 644 N N . SER A 1 83 ? 0.195 -7.862 11.483 1.00 97.31 83 SER A N 1
ATOM 645 C CA . SER A 1 83 ? 0.102 -7.663 12.946 1.00 97.31 83 SER A CA 1
ATOM 646 C C . SER A 1 83 ? 1.211 -6.772 13.522 1.00 97.31 83 SER A C 1
ATOM 648 O O . SER A 1 83 ? 1.075 -6.197 14.601 1.00 97.31 83 SER A O 1
ATOM 650 N N . HIS A 1 84 ? 2.303 -6.581 12.774 1.00 96.81 84 HIS A N 1
ATOM 651 C CA . HIS A 1 84 ? 3.364 -5.639 13.135 1.00 96.81 84 HIS A CA 1
ATOM 652 C C . HIS A 1 84 ? 2.927 -4.167 13.065 1.00 96.81 84 HIS A C 1
ATOM 654 O O . HIS A 1 84 ? 3.661 -3.296 13.533 1.00 96.81 84 HIS A O 1
ATOM 660 N N . LEU A 1 85 ? 1.754 -3.877 12.496 1.00 95.31 85 LEU A N 1
ATOM 661 C CA . LEU A 1 85 ? 1.224 -2.529 12.305 1.00 95.31 85 LEU A CA 1
ATOM 662 C C . LEU A 1 85 ? 0.176 -2.154 13.367 1.00 95.31 85 LEU A C 1
ATOM 664 O O . LEU A 1 85 ? -0.714 -1.371 13.085 1.00 95.31 85 LEU A O 1
ATOM 668 N N . GLY A 1 86 ? 0.271 -2.670 14.597 1.00 90.19 86 GLY A N 1
ATOM 669 C CA . GLY A 1 86 ? -0.745 -2.480 15.650 1.00 90.19 86 GLY A CA 1
ATOM 670 C C . GLY A 1 86 ? -0.982 -1.052 16.169 1.00 90.19 86 GLY A C 1
ATOM 671 O O . GLY A 1 86 ? -1.922 -0.835 16.926 1.00 90.19 86 GLY A O 1
ATOM 672 N N . ALA A 1 87 ? -0.158 -0.068 15.800 1.00 96.31 87 ALA A N 1
ATOM 673 C CA . ALA A 1 87 ? -0.306 1.317 16.248 1.00 96.31 87 ALA A CA 1
ATOM 674 C C . ALA A 1 87 ? -0.255 2.289 15.061 1.00 96.31 87 ALA A C 1
ATOM 676 O O . ALA A 1 87 ? 0.823 2.649 14.588 1.00 96.31 87 ALA A O 1
ATOM 677 N N . PHE A 1 88 ? -1.424 2.736 14.600 1.00 97.38 88 PHE A N 1
ATOM 678 C CA . PHE A 1 88 ? -1.571 3.715 13.520 1.00 97.38 88 PHE A CA 1
ATOM 679 C C . PHE A 1 88 ? -2.808 4.601 13.730 1.00 97.38 88 PHE A C 1
ATOM 681 O O . PHE A 1 88 ? -3.680 4.287 14.539 1.00 97.38 88 PHE A O 1
ATOM 688 N N . LYS A 1 89 ? -2.859 5.734 13.017 1.00 96.88 89 LYS A N 1
ATOM 689 C CA . LYS A 1 89 ? -3.991 6.671 13.012 1.00 96.88 89 LYS A CA 1
ATOM 690 C C . LYS A 1 89 ? -4.036 7.443 11.690 1.00 96.88 89 LYS A C 1
ATOM 692 O O . LYS A 1 89 ? -3.013 7.996 11.278 1.00 96.88 89 LYS A O 1
ATOM 697 N N . LEU A 1 90 ? -5.204 7.524 11.054 1.00 96.75 90 LEU A N 1
ATOM 698 C CA . LEU A 1 90 ? -5.435 8.406 9.907 1.00 96.75 90 LEU A CA 1
ATOM 699 C C . LEU A 1 90 ? -5.638 9.848 10.393 1.00 96.75 90 LEU A C 1
ATOM 701 O O . LEU A 1 90 ? -6.317 10.092 11.390 1.00 96.75 90 LEU A O 1
ATOM 705 N N . THR A 1 91 ? -5.005 10.814 9.721 1.00 94.50 91 THR A N 1
ATOM 706 C CA . THR A 1 91 ? -4.906 12.195 10.234 1.00 94.50 91 THR A CA 1
ATOM 707 C C . THR A 1 91 ? -5.855 13.173 9.552 1.00 94.50 91 THR A C 1
ATOM 709 O O . THR A 1 91 ? -6.640 13.827 10.232 1.00 94.50 91 THR A O 1
ATOM 712 N N . LYS A 1 92 ? -5.770 13.325 8.228 1.00 92.81 92 LYS A N 1
ATOM 713 C CA . LYS A 1 92 ? -6.603 14.256 7.456 1.00 92.81 92 LYS A CA 1
ATOM 714 C C . LYS A 1 92 ? -6.621 13.900 5.971 1.00 92.81 92 LYS A C 1
ATOM 716 O O . LYS A 1 92 ? -5.717 13.228 5.483 1.00 92.81 92 LYS A O 1
ATOM 721 N N . LEU A 1 93 ? -7.603 14.449 5.263 1.00 89.44 93 LEU A N 1
ATOM 722 C CA . LEU A 1 93 ? -7.652 14.498 3.801 1.00 89.44 93 LEU A CA 1
ATOM 723 C C . LEU A 1 93 ? -6.890 15.726 3.280 1.00 89.44 93 LEU A C 1
ATOM 725 O O . LEU A 1 93 ? -6.710 16.709 4.009 1.00 89.44 93 LEU A O 1
ATOM 729 N N . SER A 1 94 ? -6.385 15.676 2.047 1.00 85.31 94 SER A N 1
ATOM 730 C CA . SER A 1 94 ? -5.666 16.782 1.392 1.00 85.31 94 SER A CA 1
ATOM 731 C C . SER A 1 94 ? -5.917 16.797 -0.106 1.00 85.31 94 SER A C 1
ATOM 733 O O . SER A 1 94 ? -6.189 15.709 -0.656 1.00 85.31 94 SER A O 1
#

Foldseek 3Di:
DPPDDDPVNQVVVVVVLQVQLVVFFFKDKDKAWLVVVLVVCVVVVNNVQSVVSVPDDDGDIWIWIDTDPDIDTDPDDDDRTSNVVNDDHDDDDD